Protein AF-A0AB38WP12-F1 (afdb_monomer)

pLDDT: mean 79.44, std 20.56, range [40.31, 98.25]

Radius of gyration: 28.25 Å; Cα contacts (8 Å, |Δi|>4): 76; chains: 1; bounding box: 78×76×64 Å

Sequence (149 aa):
MKVLYLPCLILTWTLATASTTSAQHSDHQNHGSMHSTTTMPTEPGDASFAAISEIVKILAQDPDTDWERVDIDALRVHLVDMTQLILGASVETEEIPNGLRMTISQSGRPGEAASRMVPAHGPVLASETGWSSTVVSKAPSEGFFVEPR

Solvent-accessible surface area (backbone atoms only — not comparable to full-atom values): 10078 Å² total; per-residue (Å²): 139,91,81,83,88,81,81,86,80,82,82,80,80,84,78,82,76,81,79,79,84,75,86,74,87,71,90,76,81,85,81,81,96,73,97,69,90,67,82,66,86,84,68,64,96,40,72,63,58,39,51,51,54,50,51,53,52,57,48,70,70,42,89,82,58,59,67,94,76,59,59,66,66,59,50,52,52,49,46,52,30,50,50,27,34,76,77,54,42,53,71,50,76,43,84,46,94,95,50,76,47,75,50,68,47,63,65,63,73,22,6,49,25,34,67,62,44,47,72,66,44,44,60,52,53,21,70,77,70,70,48,92,68,87,84,80,88,76,72,80,74,78,74,86,76,79,78,84,131

Foldseek 3Di:
DDDDDDDDDDDDDDDDDDDDPDPDPDPDPDDDDDDDPPVDPPDDPDVLVVVLVVVVVVLVVDPPRDPVPDDSVVSSVLVVLVCLQVPPWDWDWDDDVPDIDIDTDLDDDSNVSCVVVCVVCQVVCCVVPVDDGDDDDDDDDPDPDDDDD

Mean predicted aligned error: 15.24 Å

Secondary structure (DSS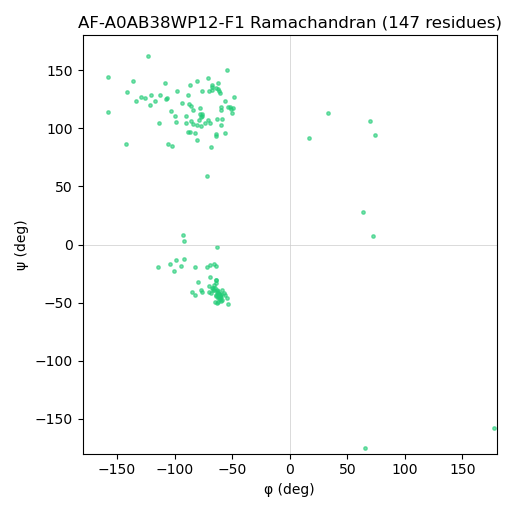P, 8-state):
------------------------------------------S-SSHHHHHHHHHHHHHHH-TT--TTT--HHHHHHHHHHHHHHHHH--EEEEEETTEEEEEE---HHHHHHHHHHHHHHHHHHHHHH-------PPPPPPP------

Nearest PDB structures (foldseek):
  6zsb-assembly1_AF  TM=3.586E-01  e=4.579E+00  Homo sapiens
  7pnu-assembly1_F  TM=3.251E-01  e=3.774E+00  Mus musculus
  7nql-assembly1_AG  TM=3.252E-01  e=6.742E+00  Sus scrofa
  5t7z-assembly1_A  TM=2.821E-01  e=6.742E+00  Sorangium cellulosum

Structure (mmCIF, N/CA/C/O backbone):
data_AF-A0AB38WP12-F1
#
_entry.id   AF-A0AB38WP12-F1
#
loop_
_atom_site.group_PDB
_atom_site.id
_atom_site.type_symbol
_atom_site.label_atom_id
_atom_site.label_alt_id
_atom_site.label_comp_id
_atom_site.label_asym_id
_atom_site.label_entity_id
_atom_site.label_seq_id
_atom_site.pdbx_PDB_ins_code
_atom_site.Cartn_x
_atom_site.Cartn_y
_atom_site.Cartn_z
_atom_site.occupancy
_atom_site.B_iso_or_equiv
_atom_site.auth_seq_id
_atom_site.auth_comp_id
_atom_site.auth_asym_id
_atom_site.auth_atom_id
_atom_site.pdbx_PDB_model_num
ATOM 1 N N . MET A 1 1 ? 37.439 61.328 39.710 1.00 40.31 1 MET A N 1
ATOM 2 C CA . MET A 1 1 ? 36.371 60.305 39.629 1.00 40.31 1 MET A CA 1
ATOM 3 C C . MET A 1 1 ? 36.718 59.373 38.473 1.00 40.31 1 MET A C 1
ATOM 5 O O . MET A 1 1 ? 37.046 59.869 37.406 1.00 40.31 1 MET A O 1
ATOM 9 N N . LYS A 1 2 ? 36.791 58.061 38.727 1.00 47.19 2 LYS A N 1
ATOM 10 C CA . LYS A 1 2 ? 37.132 56.998 37.762 1.00 47.19 2 LYS A CA 1
ATOM 11 C C . LYS A 1 2 ? 35.849 56.525 37.068 1.00 47.19 2 LYS A C 1
ATOM 13 O O . LYS A 1 2 ? 34.918 56.168 37.779 1.00 47.19 2 LYS A O 1
ATOM 18 N N . VAL A 1 3 ? 35.821 56.483 35.736 1.00 51.88 3 VAL A N 1
ATOM 19 C CA . VAL A 1 3 ? 34.788 55.788 34.937 1.00 51.88 3 VAL A CA 1
ATOM 20 C C . VAL A 1 3 ? 35.525 55.167 33.742 1.00 51.88 3 VAL A C 1
ATOM 22 O O . VAL A 1 3 ? 36.005 55.895 32.884 1.00 51.88 3 VAL A O 1
ATOM 25 N N . LEU A 1 4 ? 36.068 53.957 33.882 1.00 56.31 4 LEU A N 1
ATOM 26 C CA . LEU A 1 4 ? 35.459 52.629 33.700 1.00 56.31 4 LEU A CA 1
ATOM 27 C C . LEU A 1 4 ? 35.143 52.321 32.223 1.00 56.31 4 LEU A C 1
ATOM 29 O O . LEU A 1 4 ? 34.223 52.876 31.633 1.00 56.31 4 LEU A O 1
ATOM 33 N N . TYR A 1 5 ? 35.968 51.433 31.660 1.00 49.06 5 TYR A N 1
ATOM 34 C CA . TYR A 1 5 ? 35.893 50.872 30.313 1.00 49.06 5 TYR A CA 1
ATOM 35 C C . TYR A 1 5 ? 34.593 50.079 30.110 1.00 49.06 5 TYR A C 1
ATOM 37 O O . TYR A 1 5 ? 34.253 49.235 30.937 1.00 49.06 5 TYR A O 1
ATOM 45 N N . LEU A 1 6 ? 33.913 50.310 28.984 1.00 59.47 6 LEU A N 1
ATOM 46 C CA . LEU A 1 6 ? 32.793 49.501 28.502 1.00 59.47 6 LEU A CA 1
ATOM 47 C C . LEU A 1 6 ? 33.326 48.540 27.419 1.00 59.47 6 LEU A C 1
ATOM 49 O O . LEU A 1 6 ? 33.738 49.017 26.359 1.00 59.47 6 LEU A O 1
ATOM 53 N N . PRO A 1 7 ? 33.394 47.217 27.652 1.00 58.88 7 PRO A N 1
ATOM 54 C CA . PRO A 1 7 ? 33.845 46.291 26.626 1.00 58.88 7 PRO A CA 1
ATOM 55 C C . PRO A 1 7 ? 32.751 46.057 25.578 1.00 58.88 7 PRO A C 1
ATOM 57 O O . PRO A 1 7 ? 31.591 45.790 25.889 1.00 58.88 7 PRO A O 1
ATOM 60 N N . CYS A 1 8 ? 33.184 46.163 24.325 1.00 47.03 8 CYS A N 1
ATOM 61 C CA . CYS A 1 8 ? 32.499 45.786 23.097 1.00 47.03 8 CYS A CA 1
ATOM 62 C C . CYS A 1 8 ? 31.945 44.352 23.195 1.00 47.03 8 CYS A C 1
ATOM 64 O O . CYS A 1 8 ? 32.718 43.396 23.264 1.00 47.03 8 CYS A O 1
ATOM 66 N N . LEU A 1 9 ? 30.617 44.198 23.203 1.00 60.50 9 LEU A N 1
ATOM 67 C CA . LEU A 1 9 ? 29.964 42.899 23.054 1.00 60.50 9 LEU A CA 1
ATOM 68 C C . LEU A 1 9 ? 29.716 42.662 21.558 1.00 60.50 9 LEU A C 1
ATOM 70 O O . LEU A 1 9 ? 28.843 43.279 20.951 1.00 60.50 9 LEU A O 1
ATOM 74 N N . ILE A 1 10 ? 30.532 41.795 20.965 1.00 60.16 10 ILE A N 1
ATOM 75 C CA . ILE A 1 10 ? 30.445 41.395 19.561 1.00 60.16 10 ILE A CA 1
ATOM 76 C C . ILE A 1 10 ? 29.268 40.422 19.429 1.00 60.16 10 ILE A C 1
ATOM 78 O O . ILE A 1 10 ? 29.302 39.319 19.971 1.00 60.16 10 ILE A O 1
ATOM 82 N N . LEU A 1 11 ? 28.215 40.846 18.732 1.00 58.41 11 LEU A N 1
ATOM 83 C CA . LEU A 1 11 ? 27.045 40.028 18.420 1.00 58.41 11 LEU A CA 1
ATOM 84 C C . LEU A 1 11 ? 27.405 39.066 17.276 1.00 58.41 11 LEU A C 1
ATOM 86 O O . LEU A 1 11 ? 27.478 39.472 16.117 1.00 58.41 11 LEU A O 1
ATOM 90 N N . THR A 1 12 ? 27.670 37.799 17.588 1.00 53.53 12 THR A N 1
ATOM 91 C CA . THR A 1 12 ? 27.942 36.770 16.578 1.00 53.53 12 THR A CA 1
ATOM 92 C C . THR A 1 12 ? 26.636 36.301 15.933 1.00 53.53 12 THR A C 1
ATOM 94 O O . THR A 1 12 ? 25.755 35.753 16.588 1.00 53.53 12 THR A O 1
ATOM 97 N N . TRP A 1 13 ? 26.503 36.521 14.624 1.00 55.84 13 TRP A N 1
ATOM 98 C CA . TRP A 1 13 ? 25.459 35.917 13.797 1.00 55.84 13 TRP A CA 1
ATOM 99 C C . TRP A 1 13 ? 25.840 34.466 13.489 1.00 55.84 13 TRP A C 1
ATOM 101 O O . TRP A 1 13 ? 26.800 34.216 12.761 1.00 55.84 13 TRP A O 1
ATOM 111 N N . THR A 1 14 ? 25.096 33.497 14.016 1.00 63.69 14 THR A N 1
ATOM 112 C CA . THR A 1 14 ? 25.163 32.105 13.558 1.00 63.69 14 THR A CA 1
ATOM 113 C C . THR A 1 14 ? 24.334 31.956 12.285 1.00 63.69 14 THR A C 1
ATOM 115 O O . THR A 1 14 ? 23.108 31.903 12.314 1.00 63.69 14 THR A O 1
ATOM 118 N N . LEU A 1 15 ? 25.020 31.902 11.144 1.00 63.91 15 LEU A N 1
ATOM 119 C CA . LEU A 1 15 ? 24.430 31.587 9.848 1.00 63.91 15 LEU A CA 1
ATOM 120 C C . LEU A 1 15 ? 24.244 30.063 9.759 1.00 63.91 15 LEU A C 1
ATOM 122 O O . LEU A 1 15 ? 25.220 29.325 9.642 1.00 63.91 15 LEU A O 1
ATOM 126 N N . ALA A 1 16 ? 23.003 29.583 9.851 1.00 57.94 16 ALA A N 1
ATOM 127 C CA . ALA A 1 16 ? 22.689 28.182 9.590 1.00 57.94 16 ALA A CA 1
ATOM 128 C C . ALA A 1 16 ? 22.821 27.915 8.083 1.00 57.94 16 ALA A C 1
ATOM 130 O O . ALA A 1 16 ? 21.993 28.359 7.288 1.00 57.94 16 ALA A O 1
ATOM 131 N N . THR A 1 17 ? 23.875 27.212 7.673 1.00 61.53 17 THR A N 1
ATOM 132 C CA . THR A 1 17 ? 23.994 26.700 6.309 1.00 61.53 17 THR A CA 1
ATOM 133 C C . THR A 1 17 ? 23.086 25.482 6.167 1.00 61.53 17 THR A C 1
ATOM 135 O O . THR A 1 17 ? 23.335 24.425 6.745 1.00 61.53 17 THR A O 1
ATOM 138 N N . ALA A 1 18 ? 22.006 25.620 5.397 1.00 54.53 18 ALA A N 1
ATOM 139 C CA . ALA A 1 18 ? 21.243 24.472 4.930 1.00 54.53 18 ALA A CA 1
ATOM 140 C C . ALA A 1 18 ? 22.176 23.575 4.100 1.00 54.53 18 ALA A C 1
ATOM 142 O O . ALA A 1 18 ? 22.734 24.013 3.094 1.00 54.53 18 ALA A O 1
ATOM 143 N N . SER A 1 19 ? 22.385 22.331 4.531 1.00 54.94 19 SER A N 1
ATOM 144 C CA . SER A 1 19 ? 23.088 21.339 3.720 1.00 54.94 19 SER A CA 1
ATOM 145 C C . SER A 1 19 ? 22.166 20.894 2.586 1.00 54.94 19 SER A C 1
ATOM 147 O O . SER A 1 19 ? 21.222 20.139 2.802 1.00 54.94 19 SER A O 1
ATOM 149 N N . THR A 1 20 ? 22.426 21.360 1.367 1.00 51.62 20 THR A N 1
ATOM 150 C CA . THR A 1 20 ? 21.922 20.717 0.149 1.00 51.62 20 THR A CA 1
ATOM 151 C C . THR A 1 20 ? 22.444 19.282 0.124 1.00 51.62 20 THR A C 1
ATOM 153 O O . THR A 1 20 ? 23.636 19.066 -0.081 1.00 51.62 20 THR A O 1
ATOM 156 N N . THR A 1 21 ? 21.571 18.297 0.355 1.00 50.62 21 THR A N 1
ATOM 157 C CA . THR A 1 21 ? 21.868 16.898 0.026 1.00 50.62 21 THR A CA 1
ATOM 158 C C . THR A 1 21 ? 22.035 16.824 -1.486 1.00 50.62 21 THR A C 1
ATOM 160 O O . THR A 1 21 ? 21.087 16.991 -2.251 1.00 50.62 21 THR A O 1
ATOM 163 N N . SER A 1 22 ? 23.273 16.650 -1.926 1.00 50.84 22 SER A N 1
ATOM 164 C CA . SER A 1 22 ? 23.600 16.383 -3.314 1.00 50.84 22 SER A CA 1
ATOM 165 C C . SER A 1 22 ? 23.515 14.874 -3.527 1.00 50.84 22 SER A C 1
ATOM 167 O O . SER A 1 22 ? 24.461 14.145 -3.234 1.00 50.84 22 SER A O 1
ATOM 169 N N . ALA A 1 23 ? 22.380 14.390 -4.030 1.00 50.88 23 ALA A N 1
ATOM 170 C CA . ALA A 1 23 ? 22.317 13.073 -4.654 1.00 50.88 23 ALA A CA 1
ATOM 171 C C . ALA A 1 23 ? 23.115 13.134 -5.970 1.00 50.88 23 ALA A C 1
ATOM 173 O O . ALA A 1 23 ? 22.573 13.427 -7.033 1.00 50.88 23 ALA A O 1
ATOM 174 N N . GLN A 1 24 ? 24.434 12.954 -5.885 1.00 42.09 24 GLN A N 1
ATOM 175 C CA . GLN A 1 24 ? 25.310 12.865 -7.050 1.00 42.09 24 GLN A CA 1
ATOM 176 C C . GLN A 1 24 ? 25.380 11.405 -7.494 1.00 42.09 24 GLN A C 1
ATOM 178 O O . GLN A 1 24 ? 26.165 10.627 -6.960 1.00 42.09 24 GLN A O 1
ATOM 183 N N . HIS A 1 25 ? 24.573 11.032 -8.485 1.00 52.22 25 HIS A N 1
ATOM 184 C CA . HIS A 1 25 ? 24.902 9.893 -9.338 1.00 52.22 25 HIS A CA 1
ATOM 185 C C . HIS A 1 25 ? 25.907 10.390 -10.383 1.00 52.22 25 HIS A C 1
ATOM 187 O O . HIS A 1 25 ? 25.532 10.905 -11.434 1.00 52.22 25 HIS A O 1
ATOM 193 N N . SER A 1 26 ? 27.194 10.297 -10.049 1.00 40.66 26 SER A N 1
ATOM 194 C CA . SER A 1 26 ? 28.278 10.393 -11.023 1.00 40.66 26 SER A CA 1
ATOM 195 C C . SER A 1 26 ? 28.713 8.974 -11.361 1.00 40.66 26 SER A C 1
ATOM 197 O O . SER A 1 26 ? 29.365 8.315 -10.551 1.00 40.66 26 SER A O 1
ATOM 199 N N . ASP A 1 27 ? 28.344 8.501 -12.549 1.00 50.62 27 ASP A N 1
ATOM 200 C CA . ASP A 1 27 ? 28.952 7.317 -13.152 1.00 50.62 27 ASP A CA 1
ATOM 201 C C . ASP A 1 27 ? 30.455 7.571 -13.333 1.00 50.62 27 ASP A C 1
ATOM 203 O O . ASP A 1 27 ? 30.888 8.273 -14.247 1.00 50.62 27 ASP A O 1
ATOM 207 N N . HIS A 1 28 ? 31.266 6.992 -12.451 1.00 48.84 28 HIS A N 1
ATOM 208 C CA . HIS A 1 28 ? 32.702 6.857 -12.652 1.00 48.84 28 HIS A CA 1
ATOM 209 C C . HIS A 1 28 ? 32.997 5.424 -13.080 1.00 48.84 28 HIS A C 1
ATOM 211 O O . HIS A 1 28 ? 33.342 4.559 -12.274 1.00 48.84 28 HIS A O 1
ATOM 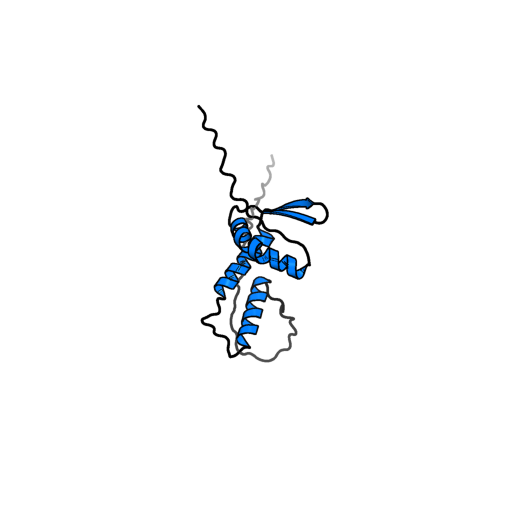217 N N . GLN A 1 29 ? 32.865 5.180 -14.384 1.00 55.31 29 GLN A N 1
ATOM 218 C CA . GLN A 1 29 ? 33.516 4.040 -15.009 1.00 55.31 29 GLN A CA 1
ATOM 219 C C . GLN A 1 29 ? 35.039 4.179 -14.864 1.00 55.31 29 GLN A C 1
ATOM 221 O O . GLN A 1 29 ? 35.618 5.208 -15.206 1.00 55.31 29 GLN A O 1
ATOM 226 N N . ASN A 1 30 ? 35.652 3.078 -14.421 1.00 52.62 30 ASN A N 1
ATOM 227 C CA . ASN A 1 30 ? 37.067 2.725 -14.545 1.00 52.62 30 ASN A CA 1
ATOM 228 C C . ASN A 1 30 ? 38.075 3.473 -13.654 1.00 52.62 30 ASN A C 1
ATOM 230 O O . ASN A 1 30 ? 38.652 4.441 -14.119 1.00 52.62 30 ASN A O 1
ATOM 234 N N . HIS A 1 31 ? 38.418 2.910 -12.481 1.00 42.31 31 HIS A N 1
ATOM 235 C CA . HIS A 1 31 ? 39.805 2.832 -11.975 1.00 42.31 31 HIS A CA 1
ATOM 236 C C . HIS A 1 31 ? 39.986 1.699 -10.936 1.00 42.31 31 HIS A C 1
ATOM 238 O O . HIS A 1 31 ? 39.436 1.740 -9.844 1.00 42.31 31 HIS A O 1
ATOM 244 N N . GLY A 1 32 ? 40.788 0.700 -11.322 1.00 44.41 32 GLY A N 1
ATOM 245 C CA . GLY A 1 32 ? 41.739 -0.089 -10.520 1.00 44.41 32 GLY A CA 1
ATOM 246 C C . GLY A 1 32 ? 41.472 -0.420 -9.042 1.00 44.41 32 GL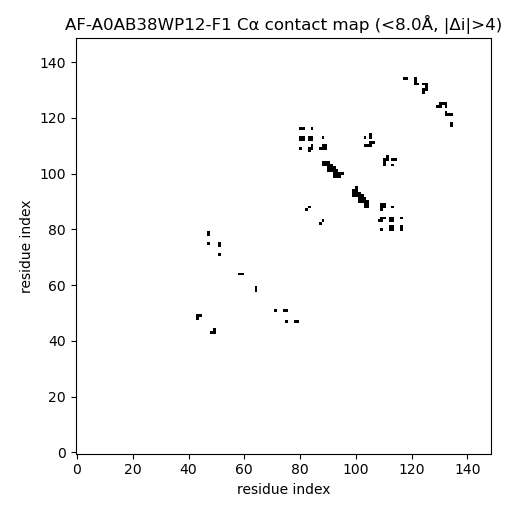Y A C 1
ATOM 247 O O . GLY A 1 32 ? 41.632 0.418 -8.167 1.00 44.41 32 GLY A O 1
ATOM 248 N N . SER A 1 33 ? 41.260 -1.717 -8.788 1.00 55.62 33 SER A N 1
ATOM 249 C CA . SER A 1 33 ? 41.767 -2.516 -7.654 1.00 55.62 33 SER A CA 1
ATOM 250 C C . SER A 1 33 ? 42.314 -1.761 -6.426 1.00 55.62 33 SER A C 1
ATOM 252 O O . SER A 1 33 ? 43.527 -1.594 -6.303 1.00 55.62 33 SER A O 1
ATOM 254 N N . MET A 1 34 ? 41.457 -1.491 -5.437 1.00 42.19 34 MET A N 1
ATOM 255 C CA . MET A 1 34 ? 41.820 -1.596 -4.018 1.00 42.19 34 MET A CA 1
ATOM 256 C C . MET A 1 34 ? 40.642 -2.163 -3.220 1.00 42.19 34 MET A C 1
ATOM 258 O O . MET A 1 34 ? 39.498 -1.739 -3.350 1.00 42.19 34 MET A O 1
ATOM 262 N N . HIS A 1 35 ? 40.955 -3.168 -2.412 1.00 49.44 35 HIS A N 1
ATOM 263 C CA . HIS A 1 35 ? 40.073 -3.859 -1.488 1.00 49.44 35 HIS A CA 1
ATOM 264 C C . HIS A 1 35 ? 39.585 -2.900 -0.388 1.00 49.44 35 HIS A C 1
ATOM 266 O O . HIS A 1 35 ? 40.262 -2.711 0.617 1.00 49.44 35 HIS A O 1
ATOM 272 N N . SER A 1 36 ? 38.405 -2.314 -0.584 1.00 44.59 36 SER A N 1
ATOM 273 C CA . SER A 1 36 ? 37.569 -1.781 0.492 1.00 44.59 36 SER A CA 1
ATOM 274 C C . SER A 1 36 ? 36.315 -2.637 0.545 1.00 44.59 36 SER A C 1
ATOM 276 O O . SER A 1 36 ? 35.422 -2.493 -0.287 1.00 44.59 36 SER A O 1
ATOM 278 N N . THR A 1 37 ? 36.218 -3.526 1.531 1.00 48.78 37 THR A N 1
ATOM 279 C CA . THR A 1 37 ? 34.935 -4.097 1.959 1.00 48.78 37 THR A CA 1
ATOM 280 C C . THR A 1 37 ? 34.135 -3.019 2.689 1.00 48.78 37 THR A C 1
ATOM 282 O O . THR A 1 37 ? 33.815 -3.142 3.869 1.00 48.78 37 THR A O 1
ATOM 285 N N . THR A 1 38 ? 33.856 -1.911 2.003 1.00 50.47 38 THR A N 1
ATOM 286 C CA . THR A 1 38 ? 32.793 -1.007 2.411 1.00 50.47 38 THR A CA 1
ATOM 287 C C . THR A 1 38 ? 31.519 -1.782 2.147 1.00 50.47 38 THR A C 1
ATOM 289 O O . THR A 1 38 ? 31.151 -1.991 0.993 1.00 50.47 38 THR A O 1
ATOM 292 N N . THR A 1 39 ? 30.890 -2.286 3.207 1.00 57.66 39 THR A N 1
ATOM 293 C CA . THR A 1 39 ? 29.514 -2.768 3.138 1.00 57.66 39 THR A CA 1
ATOM 294 C C . THR A 1 39 ? 28.679 -1.608 2.615 1.00 57.66 39 THR A C 1
ATOM 296 O O . THR A 1 39 ? 28.347 -0.679 3.349 1.00 57.66 39 THR A O 1
ATOM 299 N N . MET A 1 40 ? 28.437 -1.610 1.308 1.00 64.31 40 MET A N 1
ATOM 300 C CA . MET A 1 40 ? 27.501 -0.700 0.674 1.00 64.31 40 MET A CA 1
ATOM 301 C C . MET A 1 40 ? 26.124 -0.997 1.271 1.00 64.31 40 MET A C 1
ATOM 303 O O . MET A 1 40 ? 25.817 -2.176 1.471 1.00 64.31 40 MET A O 1
ATOM 307 N N . PRO A 1 41 ? 25.296 0.015 1.574 1.00 55.72 41 PRO A N 1
ATOM 308 C CA . PRO A 1 41 ? 23.904 -0.226 1.925 1.00 55.72 41 PRO A CA 1
ATOM 309 C C . PRO A 1 41 ? 23.260 -1.117 0.855 1.00 55.72 41 PRO A C 1
ATOM 311 O O . PRO A 1 41 ? 23.216 -0.751 -0.318 1.00 55.72 41 PRO A O 1
ATOM 314 N N . THR A 1 42 ? 22.839 -2.319 1.243 1.00 65.50 42 THR A N 1
ATOM 315 C CA . THR A 1 42 ? 22.207 -3.299 0.344 1.00 65.50 42 THR A CA 1
ATOM 316 C C . THR A 1 42 ? 20.690 -3.177 0.331 1.00 65.50 42 THR A C 1
ATOM 318 O O . THR A 1 42 ? 20.041 -3.782 -0.519 1.00 65.50 42 THR A O 1
ATOM 321 N N . GLU A 1 43 ? 20.121 -2.431 1.280 1.00 59.81 43 GLU A N 1
ATOM 322 C CA . GLU A 1 43 ? 18.678 -2.255 1.372 1.00 59.81 43 GLU A CA 1
ATOM 323 C C . GLU A 1 43 ? 18.198 -1.097 0.489 1.00 59.81 43 GLU A C 1
ATOM 325 O O . GLU A 1 43 ? 18.829 -0.034 0.456 1.00 59.81 43 GLU A O 1
ATOM 330 N N . PRO A 1 44 ? 17.076 -1.272 -0.227 1.00 60.28 44 PRO A N 1
ATOM 331 C CA . PRO A 1 44 ? 16.426 -0.177 -0.927 1.00 60.28 44 PRO A CA 1
ATOM 332 C C . PRO A 1 44 ? 16.003 0.893 0.089 1.00 60.28 44 PRO A C 1
ATOM 334 O O . PRO A 1 44 ? 15.363 0.580 1.088 1.00 60.28 44 PRO A O 1
ATOM 337 N N . GLY A 1 45 ? 16.331 2.161 -0.171 1.00 71.31 45 GLY A N 1
ATOM 338 C CA . GLY A 1 45 ? 16.061 3.279 0.746 1.00 71.31 45 GLY A CA 1
ATOM 339 C C . GLY A 1 45 ? 14.579 3.580 1.040 1.00 71.31 45 GLY A C 1
ATOM 340 O O . GLY A 1 45 ? 14.314 4.485 1.824 1.00 71.31 45 GLY A O 1
ATOM 341 N N . ASP A 1 46 ? 13.629 2.853 0.434 1.00 84.38 46 ASP A N 1
ATOM 342 C CA . ASP A 1 46 ? 12.183 2.883 0.709 1.00 84.38 46 ASP A CA 1
ATOM 343 C C . ASP A 1 46 ? 11.520 1.571 0.227 1.00 84.38 46 ASP A C 1
ATOM 345 O O . ASP A 1 46 ? 11.894 1.034 -0.823 1.00 84.38 46 ASP A O 1
ATOM 349 N N . ALA A 1 47 ? 10.513 1.066 0.951 1.00 88.50 47 ALA A N 1
ATOM 350 C CA . ALA A 1 47 ? 9.813 -0.180 0.608 1.00 88.50 47 ALA A CA 1
ATOM 351 C C . ALA A 1 47 ? 9.051 -0.101 -0.731 1.00 88.50 47 ALA A C 1
ATOM 353 O O . ALA A 1 47 ? 8.955 -1.089 -1.455 1.00 88.50 47 ALA A O 1
ATOM 354 N N . SER A 1 48 ? 8.558 1.078 -1.111 1.00 91.69 48 SER A N 1
ATOM 355 C CA . SER A 1 48 ? 7.884 1.293 -2.397 1.00 91.69 48 SER A CA 1
ATOM 356 C C . SER A 1 48 ? 8.877 1.184 -3.551 1.00 91.69 48 SER A C 1
ATOM 358 O O . SER A 1 48 ? 8.590 0.568 -4.577 1.00 91.69 48 SER A O 1
ATOM 360 N N . PHE A 1 49 ? 10.077 1.748 -3.379 1.00 90.81 49 PHE A N 1
ATOM 361 C 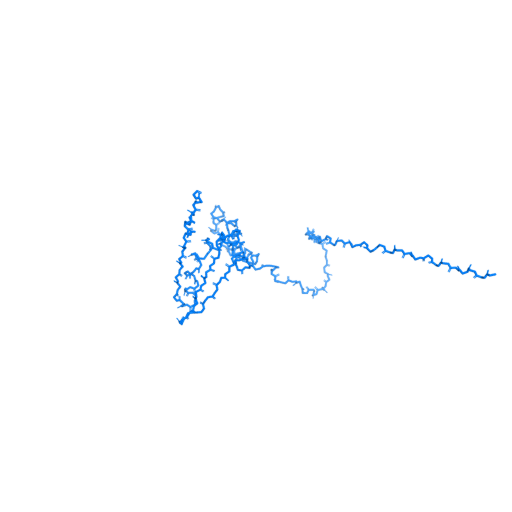CA . PHE A 1 49 ? 11.147 1.612 -4.365 1.00 90.81 49 PHE A CA 1
ATOM 362 C C . PHE A 1 49 ? 11.639 0.162 -4.460 1.00 90.81 49 PHE A C 1
ATOM 364 O O . PHE A 1 49 ? 11.866 -0.328 -5.567 1.00 90.81 49 PHE A O 1
ATOM 371 N N . ALA A 1 50 ? 11.744 -0.540 -3.323 1.00 91.06 50 ALA A N 1
ATOM 372 C CA . ALA A 1 50 ? 12.041 -1.971 -3.285 1.00 91.06 50 ALA A CA 1
ATOM 373 C C . ALA A 1 50 ? 11.056 -2.770 -4.150 1.00 91.06 50 ALA A C 1
ATOM 375 O O . ALA A 1 50 ? 11.486 -3.504 -5.039 1.00 91.06 50 ALA A O 1
ATOM 376 N N . ALA A 1 51 ? 9.753 -2.554 -3.939 1.00 93.50 51 ALA A N 1
ATOM 377 C CA . ALA A 1 51 ? 8.691 -3.251 -4.653 1.00 93.50 51 ALA A CA 1
ATOM 378 C C . ALA A 1 51 ? 8.746 -2.992 -6.166 1.00 93.50 51 ALA A C 1
ATOM 380 O O . ALA A 1 51 ? 8.687 -3.930 -6.958 1.00 93.50 51 ALA A O 1
ATOM 381 N N . ILE A 1 52 ? 8.931 -1.735 -6.588 1.00 94.62 52 ILE A N 1
ATOM 382 C CA . ILE A 1 52 ? 9.081 -1.404 -8.015 1.00 94.62 52 ILE A CA 1
ATOM 383 C C . ILE A 1 52 ? 10.325 -2.086 -8.597 1.00 94.62 52 ILE A C 1
ATOM 385 O O . ILE A 1 52 ? 10.247 -2.681 -9.670 1.00 94.62 52 ILE A O 1
ATOM 389 N N . SER A 1 53 ? 11.468 -2.026 -7.905 1.00 93.62 53 SER A N 1
ATOM 390 C CA . SER A 1 53 ? 12.709 -2.652 -8.380 1.00 93.62 53 SER A CA 1
ATOM 391 C C . SER A 1 53 ? 12.561 -4.164 -8.533 1.00 93.62 53 SER A C 1
ATOM 393 O O . SER A 1 53 ? 13.034 -4.728 -9.518 1.00 93.62 53 SER A O 1
ATOM 395 N N . GLU A 1 54 ? 11.909 -4.820 -7.577 1.00 94.50 54 GLU A N 1
ATOM 396 C CA . GLU A 1 54 ? 11.637 -6.253 -7.618 1.00 94.50 54 GLU A CA 1
ATOM 397 C C . GLU A 1 54 ? 10.704 -6.620 -8.775 1.00 94.50 54 GLU A C 1
ATOM 399 O O . GLU A 1 54 ? 11.053 -7.483 -9.579 1.00 94.50 54 GLU A O 1
ATOM 404 N N . ILE A 1 55 ? 9.581 -5.914 -8.934 1.00 96.06 55 ILE A N 1
ATOM 405 C CA . ILE A 1 55 ? 8.629 -6.150 -10.028 1.00 96.06 55 ILE A CA 1
ATOM 406 C C . ILE A 1 55 ? 9.303 -5.956 -11.390 1.00 96.06 55 ILE A C 1
ATOM 408 O O . ILE A 1 55 ? 9.176 -6.812 -12.262 1.00 96.06 55 ILE A O 1
ATOM 412 N N . VAL A 1 56 ? 10.086 -4.888 -11.569 1.00 96.38 56 VAL A N 1
ATOM 413 C CA . VAL A 1 56 ? 10.832 -4.655 -12.817 1.00 96.38 56 VAL A CA 1
ATOM 414 C C . VAL A 1 56 ? 11.847 -5.770 -13.075 1.00 96.38 56 VAL A C 1
ATOM 416 O O . VAL A 1 56 ? 11.975 -6.208 -14.215 1.00 96.38 56 VAL A O 1
ATOM 419 N N . LYS A 1 57 ? 12.549 -6.267 -12.046 1.00 95.88 57 LYS A N 1
ATOM 420 C CA . LYS A 1 57 ? 13.484 -7.397 -12.194 1.00 95.88 57 LYS A CA 1
ATOM 421 C C . LYS A 1 57 ? 12.770 -8.683 -12.602 1.00 95.88 57 LYS A C 1
ATOM 423 O O . LYS A 1 57 ? 13.283 -9.376 -13.472 1.00 95.88 57 LYS A O 1
ATOM 428 N N . ILE A 1 58 ? 11.621 -8.990 -11.996 1.00 97.38 58 ILE A N 1
ATOM 429 C CA . ILE A 1 58 ? 10.815 -10.172 -12.334 1.00 97.38 58 ILE A CA 1
ATOM 430 C C . ILE A 1 58 ? 10.346 -10.081 -13.789 1.00 97.38 58 ILE A C 1
ATOM 432 O O . ILE A 1 58 ? 10.573 -11.005 -14.562 1.00 97.38 58 ILE A O 1
ATOM 436 N N . LEU A 1 59 ? 9.770 -8.943 -14.184 1.00 97.81 59 LEU A N 1
ATOM 437 C CA . LEU A 1 59 ? 9.285 -8.721 -15.548 1.00 97.81 59 LEU A CA 1
ATOM 438 C C . LEU A 1 59 ? 10.424 -8.762 -16.580 1.00 97.81 59 LEU A C 1
ATOM 440 O O . LEU A 1 59 ? 10.289 -9.376 -17.631 1.00 97.81 59 LEU A O 1
ATOM 444 N N . ALA A 1 60 ? 11.586 -8.183 -16.274 1.00 96.94 60 ALA A N 1
ATOM 445 C CA . ALA A 1 60 ? 12.742 -8.198 -17.173 1.00 96.94 60 ALA A CA 1
ATOM 446 C C . ALA A 1 60 ? 13.401 -9.577 -17.343 1.00 96.94 60 ALA A C 1
ATOM 448 O O . ALA A 1 60 ? 14.170 -9.765 -18.286 1.00 96.94 60 ALA A O 1
ATOM 449 N N . GLN A 1 61 ? 13.142 -10.524 -16.438 1.00 98.25 61 GLN A N 1
ATOM 450 C CA . GLN A 1 61 ? 13.618 -11.904 -16.563 1.00 98.25 61 GLN A CA 1
ATOM 451 C C . GLN A 1 61 ? 12.731 -12.757 -17.475 1.00 98.25 61 GLN A C 1
ATOM 453 O O . GLN A 1 61 ? 13.199 -13.784 -17.966 1.00 98.25 61 GLN A O 1
ATOM 458 N N . ASP A 1 62 ? 11.488 -12.339 -17.713 1.00 98.00 62 ASP A N 1
ATOM 459 C CA . ASP A 1 62 ? 10.579 -12.997 -18.642 1.00 98.00 62 ASP A CA 1
ATOM 460 C C . ASP A 1 62 ? 10.735 -12.388 -20.053 1.00 98.00 62 ASP A C 1
ATOM 462 O O . ASP A 1 62 ? 10.372 -11.223 -20.261 1.00 98.00 62 ASP A O 1
ATOM 466 N N . PRO A 1 63 ? 11.293 -13.134 -21.033 1.00 97.62 63 PRO A N 1
ATOM 467 C CA . PRO A 1 63 ? 11.484 -12.636 -22.394 1.00 97.62 63 PRO A CA 1
ATOM 468 C C . PRO A 1 63 ? 10.166 -12.370 -23.134 1.00 97.62 63 PRO A C 1
ATOM 470 O O . PRO A 1 63 ? 10.190 -11.654 -24.135 1.00 97.62 63 PRO A O 1
ATOM 473 N N . ASP A 1 64 ? 9.042 -12.908 -22.651 1.00 98.25 64 ASP A N 1
ATOM 474 C CA . ASP A 1 64 ? 7.717 -12.721 -23.242 1.00 98.25 64 ASP A CA 1
ATOM 475 C C . ASP A 1 64 ? 6.959 -11.526 -22.625 1.00 98.25 64 ASP A C 1
ATOM 477 O O . ASP A 1 64 ? 5.812 -11.258 -22.998 1.00 98.25 64 ASP A O 1
ATOM 481 N N . THR A 1 65 ? 7.583 -10.772 -21.706 1.00 98.19 65 THR A N 1
ATOM 482 C CA . THR A 1 65 ? 6.985 -9.556 -21.136 1.00 98.19 65 THR A CA 1
ATOM 483 C C . THR A 1 65 ? 6.681 -8.530 -22.225 1.00 98.19 65 THR A C 1
ATOM 485 O O . THR A 1 65 ? 7.575 -7.938 -22.835 1.00 98.19 65 THR A O 1
ATOM 488 N N . ASP A 1 66 ? 5.392 -8.244 -22.396 1.00 98.06 66 ASP A N 1
ATOM 489 C CA . ASP A 1 66 ? 4.908 -7.149 -23.228 1.00 98.06 66 ASP A CA 1
ATOM 490 C C . ASP A 1 66 ? 4.955 -5.822 -22.457 1.00 98.06 66 ASP A C 1
ATOM 492 O O . ASP A 1 66 ? 4.039 -5.470 -21.706 1.00 98.06 66 ASP A O 1
ATOM 496 N N . TRP A 1 67 ? 6.036 -5.069 -22.656 1.00 97.19 67 TRP A N 1
ATOM 497 C CA . TRP A 1 67 ? 6.256 -3.776 -22.008 1.00 97.19 67 TRP A CA 1
ATOM 498 C C . TRP A 1 67 ? 5.243 -2.696 -22.402 1.00 97.19 67 TRP A C 1
ATOM 500 O O . TRP A 1 67 ? 5.087 -1.740 -21.648 1.00 97.19 67 TRP A O 1
ATOM 510 N N . GLU A 1 68 ? 4.511 -2.835 -23.514 1.00 97.69 68 GLU A N 1
ATOM 511 C CA . GLU A 1 68 ? 3.439 -1.890 -23.868 1.00 97.69 68 GLU A CA 1
ATOM 512 C C . GLU A 1 68 ? 2.212 -2.042 -22.956 1.00 97.69 68 GLU A C 1
ATOM 514 O O . GLU A 1 68 ? 1.389 -1.132 -22.845 1.00 97.69 68 GLU A O 1
ATOM 519 N N . ARG A 1 69 ? 2.088 -3.187 -22.274 1.00 97.00 69 ARG A N 1
ATOM 520 C CA . ARG A 1 69 ? 0.996 -3.488 -21.338 1.00 97.00 69 ARG A CA 1
ATOM 521 C C . ARG A 1 69 ? 1.370 -3.265 -19.876 1.00 97.00 69 ARG A C 1
ATOM 523 O O . ARG A 1 69 ? 0.485 -3.281 -19.020 1.00 97.00 69 ARG A O 1
ATOM 530 N N . VAL A 1 70 ? 2.657 -3.097 -19.581 1.00 97.81 70 VAL A N 1
ATOM 531 C CA . VAL A 1 70 ? 3.160 -2.878 -18.224 1.00 97.81 70 VAL A CA 1
ATOM 532 C C . VAL A 1 70 ? 3.046 -1.396 -17.872 1.00 97.81 70 VAL A C 1
ATOM 534 O O . VAL A 1 70 ? 3.733 -0.557 -18.445 1.00 97.81 70 VAL A O 1
ATOM 537 N N . ASP A 1 71 ? 2.225 -1.078 -16.872 1.00 98.06 71 ASP A N 1
ATOM 538 C CA . ASP A 1 71 ? 2.045 0.293 -16.386 1.00 98.06 71 ASP A CA 1
ATOM 539 C C . ASP A 1 71 ? 2.741 0.505 -15.028 1.00 98.06 71 ASP A C 1
ATOM 541 O O . ASP A 1 71 ? 2.158 0.349 -13.950 1.00 98.06 71 ASP A O 1
ATOM 545 N N . ILE A 1 72 ? 4.032 0.850 -15.081 1.00 97.12 72 ILE A N 1
ATOM 546 C CA . ILE A 1 72 ? 4.828 1.151 -13.879 1.00 97.12 72 ILE A CA 1
ATOM 547 C C . ILE A 1 72 ? 4.377 2.462 -13.218 1.00 97.12 72 ILE A C 1
ATOM 549 O O . ILE A 1 72 ? 4.495 2.610 -11.999 1.00 97.12 72 ILE A O 1
ATOM 553 N N . ASP A 1 73 ? 3.820 3.402 -13.983 1.00 97.19 73 ASP A N 1
ATOM 554 C CA . ASP A 1 73 ? 3.321 4.661 -13.433 1.00 97.19 73 ASP A CA 1
ATOM 555 C C . ASP A 1 73 ? 2.058 4.446 -12.596 1.00 97.19 73 ASP A C 1
ATOM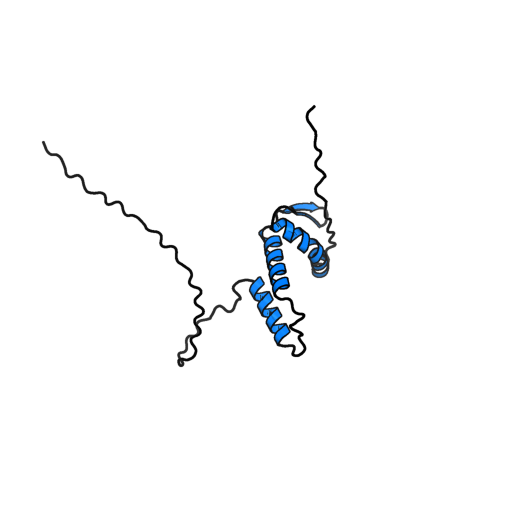 557 O O . ASP A 1 73 ? 1.955 4.998 -11.495 1.00 97.19 73 ASP A O 1
ATOM 561 N N . ALA A 1 74 ? 1.139 3.590 -13.046 1.00 97.06 74 ALA A N 1
ATOM 562 C CA . ALA A 1 74 ? -0.016 3.178 -12.257 1.00 97.06 74 ALA A CA 1
ATOM 563 C C . ALA A 1 74 ? 0.405 2.451 -10.974 1.00 97.06 74 ALA A C 1
ATOM 565 O O . ALA A 1 74 ? -0.124 2.756 -9.902 1.00 97.06 74 ALA A O 1
ATOM 566 N N . LEU A 1 75 ? 1.398 1.555 -11.042 1.00 97.00 75 LEU A N 1
ATOM 567 C CA . LEU A 1 75 ? 1.961 0.908 -9.852 1.00 97.00 75 LEU A CA 1
ATOM 568 C C . LEU A 1 75 ? 2.559 1.936 -8.880 1.00 97.00 75 LEU A C 1
ATOM 570 O O . LEU A 1 75 ? 2.314 1.874 -7.676 1.00 97.00 75 LEU A O 1
ATOM 574 N N . ARG A 1 76 ? 3.308 2.921 -9.380 1.00 96.69 76 ARG A N 1
ATOM 575 C CA . ARG A 1 76 ? 3.866 3.995 -8.550 1.00 96.69 76 ARG A CA 1
ATOM 576 C C . ARG A 1 76 ? 2.763 4.798 -7.860 1.00 96.69 76 ARG A C 1
ATOM 578 O O . ARG A 1 76 ? 2.874 5.079 -6.669 1.00 96.69 76 ARG A O 1
ATOM 585 N N . VAL A 1 77 ? 1.701 5.165 -8.581 1.00 97.38 77 VAL A N 1
ATOM 586 C CA . VAL A 1 77 ? 0.543 5.867 -8.000 1.00 97.38 77 VAL A CA 1
ATOM 587 C C . VAL A 1 77 ? -0.146 5.000 -6.945 1.00 97.38 77 VAL A C 1
ATOM 589 O O . VAL A 1 77 ? -0.457 5.504 -5.868 1.00 97.38 77 VAL A O 1
ATOM 592 N N . HIS A 1 78 ? -0.307 3.701 -7.205 1.00 97.25 78 HIS A N 1
ATOM 593 C CA . HIS A 1 78 ? -0.855 2.747 -6.243 1.00 97.25 78 HIS A CA 1
ATOM 594 C C . HI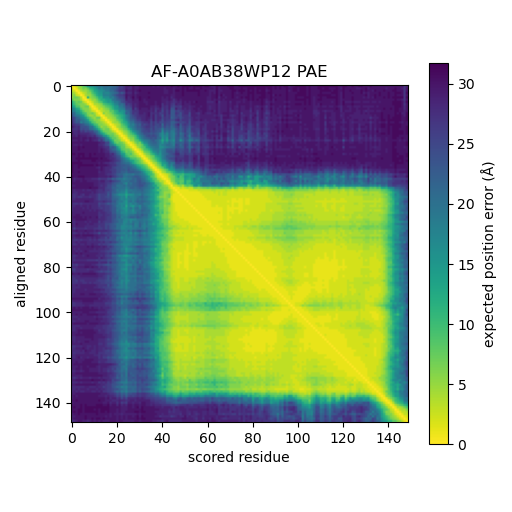S A 1 78 ? -0.033 2.695 -4.949 1.00 97.25 78 HIS A C 1
ATOM 596 O O . HIS A 1 78 ? -0.592 2.798 -3.861 1.00 97.25 78 HIS A O 1
ATOM 602 N N . LEU A 1 79 ? 1.294 2.592 -5.045 1.00 96.81 79 LEU A N 1
ATOM 603 C CA . LEU A 1 79 ? 2.167 2.550 -3.869 1.00 96.81 79 LEU A CA 1
ATOM 604 C C . LEU A 1 79 ? 2.132 3.862 -3.080 1.00 96.81 79 LEU A C 1
ATOM 606 O O . LEU A 1 79 ? 2.095 3.843 -1.853 1.00 96.81 79 LEU A O 1
ATOM 610 N N . VAL A 1 80 ? 2.049 5.001 -3.768 1.00 96.50 80 VAL A N 1
ATOM 611 C CA . VAL A 1 80 ? 1.844 6.299 -3.115 1.00 96.50 80 VAL A CA 1
ATOM 612 C C . VAL A 1 80 ? 0.507 6.340 -2.370 1.00 96.50 80 VAL A C 1
ATOM 614 O O . VAL A 1 80 ? 0.464 6.826 -1.239 1.00 96.50 80 VAL A O 1
ATOM 617 N N . ASP A 1 81 ? -0.571 5.827 -2.964 1.00 98.06 81 ASP A N 1
ATOM 618 C CA . ASP A 1 81 ? -1.869 5.711 -2.295 1.00 98.06 81 ASP A CA 1
ATOM 619 C C . ASP A 1 81 ? -1.795 4.775 -1.077 1.00 98.06 81 ASP A C 1
ATOM 621 O O . ASP A 1 81 ? -2.342 5.108 -0.027 1.00 98.06 81 ASP A O 1
ATOM 625 N N . MET A 1 82 ? -1.058 3.663 -1.159 1.00 97.12 82 MET A N 1
ATOM 626 C CA . MET A 1 82 ? -0.814 2.771 -0.019 1.00 97.12 82 MET A CA 1
ATOM 627 C C . MET A 1 82 ? -0.064 3.479 1.112 1.00 97.12 82 MET A C 1
ATOM 629 O O . MET A 1 82 ? -0.475 3.394 2.268 1.00 97.12 82 MET A O 1
ATOM 633 N N . THR A 1 83 ? 0.979 4.252 0.804 1.00 96.00 83 THR A N 1
ATOM 634 C CA . THR A 1 83 ? 1.673 5.063 1.814 1.00 96.00 83 THR A CA 1
ATOM 635 C C . THR A 1 83 ? 0.733 6.083 2.456 1.00 96.00 83 THR A C 1
ATOM 637 O O . THR A 1 83 ? 0.752 6.256 3.673 1.00 96.00 83 THR A O 1
ATOM 640 N N . GLN A 1 84 ? -0.107 6.760 1.664 1.00 97.56 84 GLN A N 1
ATOM 641 C CA . GLN A 1 84 ? -1.080 7.724 2.188 1.00 97.56 84 GLN A CA 1
ATOM 642 C C . GLN A 1 84 ? -2.148 7.053 3.057 1.00 97.56 84 GLN A C 1
ATOM 644 O O . GLN A 1 84 ? -2.498 7.606 4.096 1.00 97.56 84 GLN A O 1
ATOM 649 N N . LEU A 1 85 ? -2.629 5.867 2.676 1.00 96.56 85 LEU A N 1
ATOM 650 C CA . LEU A 1 85 ? -3.556 5.078 3.484 1.00 96.56 85 LEU A CA 1
ATOM 651 C C . LEU A 1 85 ? -2.935 4.727 4.843 1.00 96.56 85 LEU A C 1
ATOM 653 O O . LEU A 1 85 ? -3.568 4.938 5.871 1.00 96.56 85 LEU A O 1
ATOM 657 N N . ILE A 1 86 ? -1.703 4.218 4.862 1.00 94.75 86 ILE A N 1
ATOM 658 C CA . ILE A 1 86 ? -1.087 3.711 6.096 1.00 94.75 86 ILE A CA 1
ATOM 659 C C . ILE A 1 86 ? -0.602 4.836 7.015 1.00 94.75 86 ILE A C 1
ATOM 661 O O . ILE A 1 86 ? -0.770 4.748 8.229 1.00 94.75 86 ILE A O 1
ATOM 665 N N . LEU A 1 87 ? 0.002 5.890 6.461 1.00 95.50 87 LEU A N 1
ATOM 666 C CA . LEU A 1 87 ? 0.641 6.944 7.258 1.00 95.50 87 LEU A CA 1
ATOM 667 C C . LEU A 1 87 ? -0.213 8.204 7.414 1.00 95.50 87 LEU A C 1
ATOM 669 O O . LEU A 1 87 ? 0.034 8.996 8.320 1.00 95.50 87 LEU A O 1
ATOM 673 N N . GLY A 1 88 ? -1.164 8.434 6.506 1.00 96.69 88 GLY A N 1
ATOM 674 C CA . GLY A 1 88 ? -1.905 9.691 6.423 1.00 96.69 88 GLY A CA 1
ATOM 675 C C . GLY A 1 88 ? -3.394 9.588 6.740 1.00 96.69 88 GLY A C 1
ATOM 676 O O . GLY A 1 88 ? -4.014 10.621 6.994 1.00 96.69 88 GLY A O 1
ATOM 677 N N . ALA A 1 89 ? -3.998 8.398 6.684 1.00 97.25 89 ALA A N 1
ATOM 678 C CA . ALA A 1 89 ? -5.434 8.268 6.895 1.00 97.25 89 ALA A CA 1
ATOM 679 C C . ALA A 1 89 ? -5.810 8.590 8.347 1.00 97.25 89 ALA A C 1
ATOM 681 O O . ALA A 1 89 ? -5.163 8.151 9.297 1.00 97.25 89 ALA A O 1
ATOM 682 N N . SER A 1 90 ? -6.898 9.339 8.519 1.00 97.44 90 SER A N 1
ATOM 683 C CA . SER A 1 90 ? -7.521 9.520 9.827 1.00 97.44 90 SER A CA 1
ATOM 684 C C . SER A 1 90 ? -8.488 8.367 10.065 1.00 97.44 90 SER A C 1
ATOM 686 O O . SER A 1 90 ? -9.421 8.168 9.282 1.00 97.44 90 SER A O 1
ATOM 688 N N . VAL A 1 91 ? -8.228 7.596 11.119 1.00 96.88 91 VAL A N 1
ATOM 689 C CA . VAL A 1 91 ? -8.965 6.376 11.440 1.00 96.88 91 VAL A CA 1
ATOM 690 C C . VAL A 1 91 ? -9.427 6.416 12.888 1.00 96.88 91 VAL A C 1
ATOM 692 O O . VAL A 1 91 ? -8.620 6.590 13.799 1.00 96.88 91 VAL A O 1
ATOM 695 N N . GLU A 1 92 ? -10.723 6.214 13.090 1.00 97.06 92 GLU A N 1
ATOM 696 C CA . GLU A 1 92 ? -11.299 5.897 14.392 1.00 97.06 92 GLU A CA 1
ATOM 697 C C . GLU A 1 92 ? -11.497 4.388 14.498 1.00 97.06 92 GLU A C 1
ATOM 699 O O . GLU A 1 92 ? -12.044 3.757 13.591 1.00 97.06 92 GLU A O 1
ATOM 704 N N . THR A 1 93 ? -11.066 3.813 15.614 1.00 96.69 93 THR A N 1
ATOM 705 C CA . THR A 1 93 ? -11.064 2.367 15.823 1.00 96.69 93 THR A CA 1
ATOM 706 C C . THR A 1 93 ? -11.913 2.014 17.038 1.00 96.69 93 THR A C 1
ATOM 708 O O . THR A 1 93 ? -11.711 2.558 18.121 1.00 96.69 93 THR A O 1
ATOM 711 N N . GLU A 1 94 ? -12.843 1.081 16.857 1.00 97.44 94 GLU A N 1
ATOM 712 C CA . GLU A 1 94 ? -13.721 0.534 17.888 1.00 97.44 94 GLU A CA 1
ATOM 713 C C . GLU A 1 94 ? -13.498 -0.982 17.972 1.00 97.44 94 GLU A C 1
ATOM 715 O O . GLU A 1 94 ? -13.710 -1.708 16.997 1.00 97.44 94 GLU A O 1
ATOM 720 N N . GLU A 1 95 ? -13.076 -1.477 19.134 1.00 96.94 95 GLU A N 1
ATOM 721 C CA . GLU A 1 95 ? -13.076 -2.916 19.401 1.00 96.94 95 GLU A CA 1
ATOM 722 C C . GLU A 1 95 ? -14.519 -3.411 19.535 1.00 96.94 95 GLU A C 1
ATOM 724 O O . GLU A 1 95 ? -15.332 -2.836 20.259 1.00 96.94 95 GLU A O 1
ATOM 729 N N . ILE A 1 96 ? -14.838 -4.503 18.847 1.00 95.62 96 ILE A N 1
ATOM 730 C CA . ILE A 1 96 ? -16.149 -5.153 18.911 1.00 95.62 96 ILE A CA 1
ATOM 731 C C . ILE A 1 96 ? -15.965 -6.611 19.342 1.00 95.62 96 ILE A C 1
ATOM 733 O O . ILE A 1 96 ? -14.858 -7.146 19.239 1.00 95.62 96 ILE A O 1
ATOM 737 N N . PRO A 1 97 ? -17.019 -7.304 19.810 1.00 96.25 97 PRO A N 1
ATOM 738 C CA . PRO A 1 97 ? -16.902 -8.717 20.144 1.00 96.25 97 PRO A CA 1
ATOM 739 C C . PRO A 1 97 ? -16.306 -9.517 18.980 1.00 96.25 97 PRO A C 1
ATOM 741 O O . PRO A 1 97 ? -16.897 -9.596 17.904 1.00 96.25 97 PRO A O 1
ATOM 744 N N . ASN A 1 98 ? -15.142 -10.122 19.226 1.00 91.62 98 ASN A N 1
ATOM 745 C CA . ASN A 1 98 ? -14.379 -10.920 18.264 1.00 91.62 98 ASN A CA 1
ATOM 746 C C . ASN A 1 98 ? -13.850 -10.148 17.040 1.00 91.62 98 ASN A C 1
ATOM 748 O O . ASN A 1 98 ? -13.674 -10.749 15.981 1.00 91.62 98 ASN A O 1
ATOM 752 N N . GLY A 1 99 ? -13.586 -8.843 17.150 1.00 94.06 99 GLY A N 1
ATOM 753 C CA . GLY A 1 99 ? -12.985 -8.117 16.036 1.00 94.06 99 GLY A CA 1
ATOM 754 C C . GLY A 1 99 ? -12.788 -6.625 16.256 1.00 94.06 99 GLY A C 1
ATOM 755 O O . GLY A 1 99 ? -12.733 -6.123 17.376 1.00 94.06 99 GLY A O 1
ATOM 756 N N . LEU A 1 100 ? -12.690 -5.918 15.134 1.00 95.12 100 LEU A N 1
ATOM 757 C CA . LEU A 1 100 ? -12.408 -4.493 15.068 1.00 95.12 100 LEU A CA 1
ATOM 758 C C . LEU A 1 100 ? -13.329 -3.832 14.043 1.00 95.12 100 LEU A C 1
ATOM 760 O O . LEU A 1 100 ? -13.552 -4.379 12.962 1.00 95.12 100 LEU A O 1
ATOM 764 N N . ARG A 1 101 ? -13.817 -2.634 14.352 1.00 95.25 101 ARG A N 1
ATOM 765 C CA . ARG A 1 101 ? -14.430 -1.723 13.387 1.00 95.25 101 ARG A CA 1
ATOM 766 C C . ARG A 1 101 ? -13.534 -0.504 13.222 1.00 95.25 101 ARG A C 1
ATOM 768 O O . ARG A 1 101 ? -13.166 0.132 14.202 1.00 95.25 101 ARG A O 1
ATOM 775 N N . MET A 1 102 ? -13.216 -0.168 11.976 1.00 95.25 102 MET A N 1
ATOM 776 C CA . MET A 1 102 ? -12.437 1.020 11.630 1.00 95.25 102 MET A CA 1
ATOM 777 C C . MET A 1 102 ? -13.305 1.956 10.790 1.00 95.25 102 MET A C 1
ATOM 779 O O . MET A 1 102 ? -13.825 1.556 9.747 1.00 95.25 102 MET A O 1
ATOM 783 N N . THR A 1 103 ? -13.459 3.196 11.243 1.00 96.19 103 THR A N 1
ATOM 784 C CA . THR A 1 103 ? -14.115 4.275 10.500 1.00 96.19 103 THR A CA 1
ATOM 785 C C . THR A 1 103 ? -13.035 5.192 9.951 1.00 96.19 103 THR A C 1
ATOM 787 O O . THR A 1 103 ? -12.298 5.816 10.709 1.00 96.19 103 THR A O 1
ATOM 790 N N . ILE A 1 104 ? -12.920 5.254 8.626 1.00 95.75 104 ILE A N 1
ATOM 791 C CA . ILE A 1 104 ? -11.841 5.975 7.946 1.00 95.75 104 ILE A CA 1
ATOM 792 C C . ILE A 1 104 ? -12.412 7.247 7.324 1.00 95.75 104 ILE A C 1
ATOM 794 O O . ILE A 1 104 ? -13.370 7.186 6.550 1.00 95.75 104 ILE A O 1
ATOM 798 N N . SER A 1 105 ? -11.825 8.400 7.649 1.00 95.06 105 SER A N 1
ATOM 799 C CA . SER A 1 105 ? -12.197 9.664 7.013 1.00 95.06 105 SER A CA 1
ATOM 800 C C . SER A 1 105 ? -11.863 9.632 5.523 1.00 95.06 105 SER A C 1
ATOM 802 O O . SER A 1 105 ? -10.757 9.264 5.133 1.00 95.06 105 SER A O 1
ATOM 804 N N . GLN A 1 106 ? -12.797 10.091 4.690 1.00 93.25 106 GLN A N 1
ATOM 805 C CA . GLN A 1 106 ? -12.596 10.240 3.245 1.00 93.25 106 GLN A CA 1
ATOM 806 C C . GLN A 1 106 ? -12.118 11.647 2.848 1.00 93.25 106 GLN A C 1
ATOM 808 O O . GLN A 1 106 ? -12.057 11.967 1.665 1.00 93.25 106 GLN A O 1
ATOM 813 N N . SER A 1 107 ? -11.780 12.505 3.816 1.00 92.56 107 SER A N 1
ATOM 814 C CA . SER A 1 107 ? -11.346 13.873 3.538 1.00 92.56 107 SER A CA 1
ATOM 815 C C . SER A 1 107 ? -9.874 13.966 3.124 1.00 92.56 107 SER A C 1
ATOM 817 O O . SER A 1 107 ? -8.989 13.318 3.687 1.00 92.56 107 SER A O 1
ATOM 819 N N . GLY A 1 108 ? -9.612 14.840 2.150 1.00 95.88 108 GLY A N 1
ATOM 820 C CA . GLY A 1 108 ? -8.267 15.139 1.670 1.00 95.88 108 GLY A CA 1
ATOM 821 C C . GLY A 1 108 ? -7.573 13.955 0.994 1.00 95.88 108 GLY A C 1
ATOM 822 O O . GLY A 1 108 ? -8.130 12.873 0.818 1.00 95.88 108 GLY A O 1
ATOM 823 N N . ARG A 1 109 ? -6.306 14.167 0.630 1.00 97.38 109 ARG A N 1
ATOM 824 C CA . ARG A 1 109 ? -5.528 13.194 -0.145 1.00 97.38 109 ARG A CA 1
ATOM 825 C C . ARG A 1 109 ? -5.424 11.802 0.507 1.00 97.38 109 ARG A C 1
ATOM 827 O O . ARG A 1 109 ? -5.588 10.823 -0.220 1.00 97.38 109 ARG A O 1
ATOM 834 N N . PRO A 1 110 ? -5.214 11.664 1.832 1.00 97.75 110 PRO A N 1
ATOM 835 C CA . PRO A 1 110 ? -5.224 10.347 2.465 1.00 97.75 110 PRO A CA 1
ATOM 836 C C . PRO A 1 110 ? -6.593 9.663 2.452 1.00 97.75 110 PRO A C 1
ATOM 838 O O . PRO A 1 110 ? -6.665 8.456 2.239 1.00 97.75 110 PRO A O 1
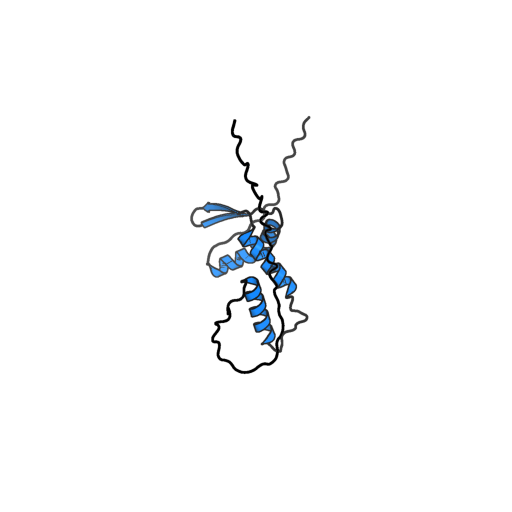ATOM 841 N N . GLY A 1 111 ? -7.681 10.417 2.625 1.00 96.50 111 GLY A N 1
ATOM 842 C CA . GLY A 1 111 ? -9.035 9.870 2.569 1.00 96.50 111 GLY A CA 1
ATOM 843 C C . GLY A 1 111 ? -9.455 9.441 1.160 1.00 96.50 111 GLY A C 1
ATOM 844 O O . GLY A 1 111 ? -10.107 8.409 0.986 1.00 96.50 111 GLY A O 1
ATOM 845 N N . GLU A 1 112 ? -9.019 10.171 0.134 1.00 96.38 112 GLU A N 1
ATOM 846 C CA . GLU A 1 112 ? -9.176 9.772 -1.267 1.00 96.38 112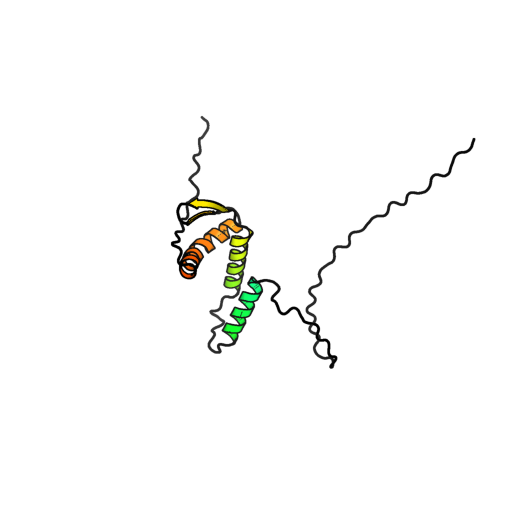 GLU A CA 1
ATOM 847 C C . GLU A 1 112 ? -8.405 8.483 -1.580 1.00 96.38 112 GLU A C 1
ATOM 849 O O . GLU A 1 112 ? -8.952 7.577 -2.214 1.00 96.38 112 GLU A O 1
ATOM 854 N N . ALA A 1 113 ? -7.158 8.374 -1.107 1.00 98.00 113 ALA A N 1
ATOM 855 C CA . ALA A 1 113 ? -6.367 7.152 -1.227 1.00 98.00 113 ALA A CA 1
ATOM 856 C C . ALA A 1 113 ? -7.054 5.980 -0.512 1.00 98.00 113 ALA A C 1
ATOM 858 O O . ALA A 1 113 ? -7.249 4.923 -1.111 1.00 98.00 113 ALA A O 1
ATOM 859 N N . ALA A 1 114 ? -7.526 6.182 0.722 1.00 96.94 114 ALA A N 1
ATOM 860 C CA . ALA A 1 114 ? -8.261 5.165 1.466 1.00 96.94 114 ALA A CA 1
ATOM 861 C C . ALA A 1 114 ? -9.533 4.708 0.738 1.00 96.94 114 ALA A C 1
ATOM 863 O O . ALA A 1 114 ? -9.822 3.514 0.691 1.00 96.94 114 AL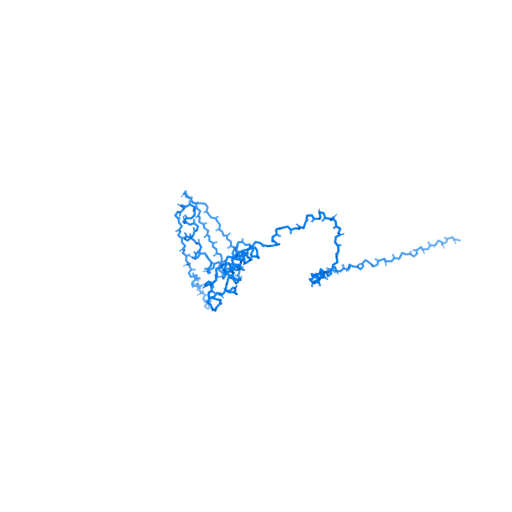A A O 1
ATOM 864 N N . SER A 1 115 ? -10.250 5.633 0.101 1.00 95.12 115 SER A N 1
ATOM 865 C CA . SER A 1 115 ? -11.465 5.321 -0.659 1.00 95.12 115 SER A CA 1
ATOM 866 C C . SER A 1 115 ? -11.201 4.416 -1.867 1.00 95.12 115 SER A C 1
ATOM 868 O O . SER A 1 115 ? -12.069 3.624 -2.226 1.00 95.12 115 SER A O 1
ATOM 870 N N . ARG A 1 116 ? -10.011 4.495 -2.479 1.00 95.88 116 ARG A N 1
ATOM 871 C CA . ARG A 1 116 ? -9.590 3.593 -3.566 1.00 95.88 116 ARG A CA 1
ATOM 872 C C . ARG A 1 116 ? -8.985 2.290 -3.045 1.00 95.88 116 ARG A C 1
ATOM 874 O O . ARG A 1 116 ? -9.247 1.229 -3.604 1.00 95.88 116 ARG A O 1
ATOM 881 N N . MET A 1 117 ? -8.165 2.368 -1.998 1.00 97.12 117 MET A N 1
ATOM 882 C CA . MET A 1 117 ? -7.349 1.247 -1.529 1.00 97.12 117 MET A CA 1
ATOM 883 C C . MET A 1 117 ? -8.124 0.274 -0.639 1.00 97.12 117 MET A C 1
ATOM 885 O O . MET A 1 117 ? -8.011 -0.934 -0.822 1.00 97.12 117 MET A O 1
ATOM 889 N N . VAL A 1 118 ? -8.940 0.760 0.302 1.00 96.19 118 VAL A N 1
ATOM 890 C CA . VAL A 1 118 ? -9.603 -0.099 1.301 1.00 96.19 118 VAL A CA 1
ATOM 891 C C . VAL A 1 118 ? -10.560 -1.118 0.666 1.00 96.19 118 VAL A C 1
ATOM 893 O O . VAL A 1 118 ? -10.489 -2.286 1.046 1.00 96.19 118 VAL A O 1
ATOM 896 N N . PRO A 1 119 ? -11.409 -0.766 -0.323 1.00 94.38 119 PRO A N 1
ATOM 897 C CA . PRO A 1 119 ? -12.268 -1.758 -0.971 1.00 94.38 119 PRO A CA 1
ATOM 898 C C . PRO A 1 119 ? -11.484 -2.833 -1.735 1.00 94.38 119 PRO A C 1
ATOM 900 O O . PRO A 1 119 ? -11.917 -3.982 -1.774 1.00 94.38 119 PRO A O 1
ATOM 903 N N . ALA A 1 120 ? -10.336 -2.475 -2.321 1.00 93.19 120 ALA A N 1
ATOM 904 C CA . ALA A 1 120 ? -9.492 -3.403 -3.072 1.00 93.19 120 ALA A CA 1
ATOM 905 C C . ALA A 1 120 ? -8.674 -4.329 -2.155 1.00 93.19 120 ALA A C 1
ATOM 907 O O . ALA A 1 120 ? -8.537 -5.515 -2.441 1.00 93.19 120 ALA A O 1
ATOM 908 N N . HIS A 1 121 ? -8.167 -3.804 -1.036 1.00 94.88 121 HIS A N 1
ATOM 909 C CA . HIS A 1 121 ? -7.275 -4.529 -0.122 1.00 94.88 121 HIS A CA 1
ATOM 910 C C . HIS A 1 121 ? -7.991 -5.218 1.043 1.00 94.88 121 HIS A C 1
ATOM 912 O O . HIS A 1 121 ? -7.448 -6.152 1.626 1.00 94.88 121 HIS A O 1
ATOM 918 N N . GLY A 1 122 ? -9.227 -4.832 1.370 1.00 92.31 122 GLY A N 1
ATOM 919 C CA . GLY A 1 122 ? -10.035 -5.507 2.393 1.00 92.31 122 GLY A CA 1
ATOM 920 C C . GLY A 1 122 ? -10.195 -7.020 2.156 1.00 92.31 122 GLY A C 1
ATOM 921 O O . GLY A 1 122 ? -9.981 -7.794 3.093 1.00 92.31 122 GLY A O 1
ATOM 922 N N . PRO A 1 123 ? -10.515 -7.472 0.925 1.00 91.62 123 PRO A N 1
ATOM 923 C CA . PRO A 1 123 ? -10.542 -8.894 0.581 1.00 91.62 123 PRO A CA 1
ATOM 924 C C . PRO A 1 123 ? -9.168 -9.574 0.640 1.00 91.62 123 PRO A C 1
ATOM 926 O O . PRO A 1 123 ? -9.089 -10.736 1.033 1.00 91.62 123 PRO A O 1
ATOM 929 N N . VAL A 1 124 ? -8.090 -8.861 0.288 1.00 92.25 124 VAL A N 1
ATOM 930 C CA . VAL A 1 124 ? -6.714 -9.386 0.373 1.00 92.25 124 VAL A CA 1
ATOM 931 C C . VAL A 1 124 ? -6.372 -9.687 1.829 1.00 92.25 124 VAL A C 1
ATOM 933 O O . VAL A 1 124 ? -6.028 -10.823 2.148 1.00 92.25 124 VAL A O 1
ATOM 936 N N . LEU A 1 125 ? -6.610 -8.731 2.731 1.00 90.56 125 LEU A N 1
ATOM 937 C CA . LEU A 1 125 ? -6.415 -8.920 4.167 1.00 90.56 125 LEU A CA 1
ATOM 938 C C . LEU A 1 125 ? -7.218 -10.116 4.697 1.00 90.56 125 LEU A C 1
ATOM 940 O O . LEU A 1 125 ? -6.688 -10.922 5.461 1.00 90.56 125 LEU A O 1
ATOM 944 N N . ALA A 1 126 ? -8.481 -10.260 4.283 1.00 92.12 126 ALA A N 1
ATOM 945 C CA . ALA A 1 126 ? -9.308 -11.405 4.662 1.00 92.12 126 ALA A CA 1
ATOM 946 C C . ALA A 1 126 ? -8.694 -12.736 4.194 1.00 92.12 126 ALA A C 1
ATOM 948 O O . ALA A 1 126 ? -8.651 -13.697 4.961 1.00 92.12 126 ALA A O 1
ATOM 949 N N . SER A 1 127 ? -8.178 -12.782 2.963 1.00 93.69 127 SER A N 1
ATOM 950 C CA . SER A 1 127 ? -7.542 -13.980 2.405 1.00 93.69 127 SER A CA 1
ATOM 951 C C . SER A 1 127 ? -6.231 -14.355 3.105 1.00 93.69 127 SER A C 1
ATOM 953 O O . SER A 1 127 ? -5.981 -15.537 3.325 1.00 93.69 127 SER A O 1
ATOM 955 N N . GLU A 1 128 ? -5.427 -13.369 3.509 1.00 94.50 128 GLU A N 1
ATOM 956 C CA . GLU A 1 128 ? -4.121 -13.595 4.139 1.00 94.50 128 GLU A CA 1
ATOM 957 C C . GLU A 1 128 ? -4.231 -13.953 5.625 1.00 94.50 128 GLU A C 1
ATOM 959 O O . GLU A 1 128 ? -3.418 -14.710 6.152 1.00 94.50 128 GLU A O 1
ATOM 964 N N . THR A 1 129 ? -5.239 -13.417 6.314 1.00 93.38 129 THR A N 1
ATOM 965 C CA . THR A 1 129 ? -5.386 -13.561 7.774 1.00 93.38 129 THR A CA 1
ATOM 966 C C . THR A 1 129 ? -6.455 -14.570 8.185 1.00 93.38 129 THR A C 1
ATOM 968 O O . THR A 1 129 ? -6.507 -14.973 9.347 1.00 93.38 129 THR A O 1
ATOM 971 N N . GLY A 1 130 ? -7.349 -14.944 7.266 1.00 92.56 130 GLY A N 1
ATOM 972 C CA . GLY A 1 130 ? -8.558 -15.709 7.568 1.00 92.56 130 GLY A CA 1
ATOM 973 C C . GLY A 1 130 ? -9.647 -14.905 8.292 1.00 92.56 130 GLY A C 1
ATOM 974 O O . GLY A 1 130 ? -10.639 -15.489 8.730 1.00 92.56 130 GLY A O 1
ATOM 975 N N . TRP A 1 131 ? -9.491 -13.584 8.446 1.00 91.94 131 TRP A N 1
ATOM 976 C CA . TRP A 1 131 ? -10.511 -12.731 9.060 1.00 91.94 131 TRP A CA 1
ATOM 977 C C . TRP A 1 131 ? -11.728 -12.567 8.146 1.00 91.94 131 TRP A C 1
ATOM 979 O O . TRP A 1 131 ? -11.605 -12.390 6.935 1.00 91.94 131 TRP A O 1
ATOM 989 N N . SER A 1 132 ? -12.922 -12.522 8.739 1.00 90.38 132 SER A N 1
ATOM 990 C CA . SER A 1 132 ? -14.114 -12.040 8.036 1.00 90.38 132 SER A CA 1
ATOM 991 C C . SER A 1 132 ? -14.072 -10.512 7.970 1.00 90.38 132 SER A C 1
ATOM 993 O O . SER A 1 132 ? -14.259 -9.848 8.987 1.00 90.38 132 SER A O 1
ATOM 995 N N . SER A 1 133 ? -13.847 -9.953 6.780 1.00 89.94 133 SER A N 1
ATOM 996 C CA . SER A 1 133 ? -13.799 -8.503 6.550 1.00 89.94 133 SER A CA 1
ATOM 997 C C . SER A 1 133 ? -15.025 -8.026 5.771 1.00 89.94 133 SER A C 1
ATOM 999 O O . SER A 1 133 ? -15.475 -8.674 4.828 1.00 89.94 133 SER A O 1
ATOM 1001 N N . THR A 1 134 ? -15.588 -6.882 6.156 1.00 91.31 134 THR A N 1
ATOM 1002 C CA . THR A 1 134 ? -16.669 -6.217 5.418 1.00 91.31 134 THR A CA 1
ATOM 1003 C C . THR A 1 134 ? -16.342 -4.739 5.300 1.00 91.31 134 THR A C 1
ATOM 1005 O O . THR A 1 134 ? -16.158 -4.059 6.307 1.00 91.31 134 THR A O 1
ATOM 1008 N N . VAL A 1 135 ? -16.289 -4.239 4.067 1.00 92.56 135 VAL A N 1
ATOM 1009 C CA . VAL A 1 135 ? -16.041 -2.826 3.768 1.00 92.56 135 VAL A CA 1
ATOM 1010 C C . VAL A 1 135 ? -17.346 -2.194 3.305 1.00 92.56 135 VAL A C 1
ATOM 1012 O O . VAL A 1 135 ? -17.978 -2.678 2.369 1.00 92.56 135 VAL A O 1
ATOM 1015 N N . VAL A 1 136 ? -17.745 -1.101 3.954 1.00 90.69 136 VAL A N 1
ATOM 1016 C CA . VAL A 1 136 ? -18.918 -0.310 3.570 1.00 90.69 136 VAL A CA 1
ATOM 1017 C C . VAL A 1 136 ? -18.516 1.147 3.388 1.00 90.69 136 VAL A C 1
ATOM 1019 O O . VAL A 1 136 ? -17.939 1.757 4.284 1.00 90.69 136 VAL A O 1
ATOM 1022 N N . SER A 1 137 ? -18.828 1.725 2.230 1.00 85.44 137 SER A N 1
ATOM 1023 C CA . SER A 1 137 ? -18.737 3.170 2.029 1.00 85.44 137 SER A CA 1
ATOM 1024 C C . SER A 1 137 ? -20.051 3.808 2.462 1.00 85.44 137 SER A C 1
ATOM 1026 O O . SER A 1 137 ? -21.107 3.493 1.907 1.00 85.44 137 SER A O 1
ATOM 1028 N N . LYS A 1 138 ? -20.003 4.725 3.426 1.00 74.06 138 LYS A N 1
ATOM 1029 C CA . LYS A 1 138 ? -21.144 5.586 3.735 1.00 74.06 138 LYS A CA 1
ATOM 1030 C C . LYS A 1 138 ? -20.971 6.876 2.941 1.00 74.06 138 LYS A C 1
ATOM 1032 O O . LYS A 1 138 ? -19.955 7.545 3.100 1.00 74.06 138 LYS A O 1
ATOM 1037 N N . ALA A 1 139 ? -21.939 7.214 2.088 1.00 63.75 139 ALA A N 1
ATOM 1038 C CA . ALA A 1 139 ? -21.974 8.542 1.481 1.00 63.75 139 ALA A CA 1
ATOM 1039 C C . ALA A 1 139 ? -21.936 9.607 2.596 1.00 63.75 139 ALA A C 1
ATOM 1041 O O . ALA A 1 139 ? -22.440 9.331 3.695 1.00 63.75 139 ALA A O 1
ATOM 1042 N N . PRO A 1 140 ? -21.375 10.806 2.348 1.00 57.53 140 PRO A N 1
ATOM 1043 C CA . PRO A 1 140 ? -21.528 11.914 3.280 1.00 57.53 140 PRO A CA 1
ATOM 1044 C C . PRO A 1 140 ? -23.010 12.011 3.636 1.00 57.53 140 PRO A C 1
ATOM 1046 O O . PRO A 1 140 ? -23.849 12.004 2.735 1.00 57.53 140 PRO A O 1
ATOM 1049 N N . SER A 1 141 ? -23.353 12.009 4.926 1.00 53.72 141 SER A N 1
ATOM 1050 C CA . SER A 1 141 ? -24.739 12.260 5.319 1.00 53.72 141 SER A CA 1
ATOM 1051 C C . SER A 1 141 ? -25.144 13.572 4.661 1.00 53.72 141 SER A C 1
ATOM 1053 O O . SER A 1 141 ? -24.480 14.577 4.929 1.00 53.72 141 SER A O 1
ATOM 1055 N N . GLU A 1 142 ? -26.155 13.560 3.785 1.00 48.78 142 GLU A N 1
ATOM 1056 C CA . GLU A 1 142 ? -26.696 14.798 3.227 1.00 48.78 142 GLU A CA 1
ATOM 1057 C C . GLU A 1 142 ? -26.954 15.736 4.403 1.00 48.78 142 GLU A C 1
ATOM 1059 O O . GLU A 1 142 ? -27.657 15.382 5.354 1.00 48.78 142 GLU A O 1
ATOM 1064 N N . GLY A 1 143 ? -26.245 16.865 4.412 1.00 44.88 143 GLY A N 1
ATOM 1065 C CA . GLY A 1 143 ? -26.263 17.781 5.536 1.00 44.88 143 GLY A CA 1
ATOM 1066 C C . GLY A 1 143 ? -27.700 18.190 5.813 1.00 44.88 143 GLY A C 1
ATOM 1067 O O . GLY A 1 143 ? -28.384 18.710 4.936 1.00 44.88 143 GLY A O 1
ATOM 1068 N N . PHE A 1 144 ? -28.155 17.957 7.040 1.00 49.88 144 PHE A N 1
ATOM 1069 C CA . PHE A 1 144 ? -29.375 18.559 7.548 1.00 49.88 144 PHE A CA 1
ATOM 1070 C C . PHE A 1 144 ? -29.153 20.075 7.603 1.00 49.88 144 PHE A C 1
ATOM 1072 O O . PHE A 1 144 ? -28.567 20.602 8.549 1.00 49.88 144 PHE A O 1
ATOM 1079 N N . PHE A 1 145 ? -29.545 20.766 6.536 1.00 56.78 145 PHE A N 1
ATOM 1080 C CA . PHE A 1 145 ? -29.498 22.217 6.441 1.00 56.78 145 PHE A CA 1
ATOM 1081 C C . PHE A 1 145 ? -30.771 22.767 7.089 1.00 56.78 145 PHE A C 1
ATOM 1083 O O . PHE A 1 145 ? -31.859 22.674 6.523 1.00 56.78 145 PHE A O 1
ATOM 1090 N N . VAL A 1 146 ? -30.658 23.292 8.311 1.00 58.56 146 VAL A N 1
ATOM 1091 C CA . VAL A 1 146 ? -31.733 24.089 8.916 1.00 58.56 146 VAL A CA 1
ATOM 1092 C C . VAL A 1 146 ? -31.545 25.522 8.445 1.00 58.56 146 VAL A C 1
ATOM 1094 O O . VAL A 1 146 ? -30.629 26.202 8.905 1.00 58.56 146 VAL A O 1
ATOM 1097 N N . GLU A 1 147 ? -32.395 25.989 7.531 1.00 44.34 147 GLU A N 1
ATOM 1098 C CA . GLU A 1 147 ? -32.476 27.420 7.236 1.00 44.34 147 GLU A CA 1
ATOM 1099 C C . GLU A 1 147 ? -33.049 28.173 8.449 1.00 44.34 147 GLU A C 1
ATOM 1101 O O . GLU A 1 147 ? -34.060 27.745 9.021 1.00 44.34 147 GLU A O 1
ATOM 1106 N N . PRO A 1 148 ? -32.436 29.293 8.873 1.00 55.75 148 PRO A N 1
ATOM 1107 C CA . PRO A 1 148 ? -33.083 30.202 9.805 1.00 55.75 148 PRO A CA 1
ATOM 1108 C C . PRO A 1 148 ? -34.279 30.879 9.116 1.00 55.75 148 PRO A C 1
ATOM 1110 O O . PRO A 1 148 ? -34.177 31.307 7.968 1.00 55.75 148 PRO A O 1
ATOM 1113 N N . ARG A 1 149 ? -35.407 30.948 9.835 1.00 63.25 149 ARG A N 1
ATOM 1114 C CA . ARG A 1 149 ? -36.617 31.676 9.420 1.00 63.25 149 ARG A CA 1
ATOM 1115 C C . ARG A 1 149 ? -36.385 33.173 9.274 1.00 63.25 149 ARG A C 1
ATOM 1117 O O . ARG A 1 149 ? -35.662 33.726 10.132 1.00 63.25 149 ARG A O 1
#